Protein AF-A0A2E5IWQ7-F1 (afdb_monomer_lite)

Structure (mmCIF, N/CA/C/O backbone):
data_AF-A0A2E5IWQ7-F1
#
_entry.id   AF-A0A2E5IWQ7-F1
#
loop_
_atom_site.group_PDB
_atom_site.id
_atom_site.type_symbol
_atom_site.label_atom_id
_atom_site.label_alt_id
_atom_site.label_comp_id
_atom_site.label_asym_id
_atom_site.label_entity_id
_atom_site.label_seq_id
_atom_site.pdbx_PDB_ins_code
_atom_site.Cartn_x
_atom_site.Cartn_y
_atom_site.Cartn_z
_atom_site.occupancy
_atom_site.B_iso_or_equiv
_atom_site.auth_seq_id
_atom_site.auth_comp_id
_atom_site.auth_asym_id
_atom_site.auth_atom_id
_atom_site.pdbx_PDB_model_num
ATOM 1 N N . MET A 1 1 ? 5.114 11.202 1.235 1.00 60.22 1 MET A N 1
ATOM 2 C CA . MET A 1 1 ? 6.090 10.161 1.577 1.00 60.22 1 MET A CA 1
ATOM 3 C C . MET A 1 1 ? 7.089 10.081 0.455 1.00 60.22 1 MET A C 1
ATOM 5 O O . MET A 1 1 ? 6.672 10.014 -0.701 1.00 60.22 1 MET A O 1
ATOM 9 N N . ASP A 1 2 ? 8.363 10.160 0.798 1.00 62.88 2 ASP A N 1
ATOM 10 C CA . ASP A 1 2 ? 9.442 9.908 -0.151 1.00 62.88 2 ASP A CA 1
ATOM 11 C C . ASP A 1 2 ? 9.544 8.385 -0.385 1.00 62.88 2 ASP A C 1
ATOM 13 O O . ASP A 1 2 ? 9.433 7.631 0.584 1.00 62.88 2 ASP A O 1
ATOM 17 N N . PRO A 1 3 ? 9.712 7.879 -1.620 1.00 59.53 3 PRO A N 1
ATOM 18 C CA . PRO A 1 3 ? 10.052 6.477 -1.870 1.00 59.53 3 PRO A CA 1
ATOM 19 C C . PRO A 1 3 ? 11.181 5.934 -0.994 1.00 59.53 3 PRO A C 1
ATOM 21 O O . PRO A 1 3 ? 11.157 4.756 -0.643 1.00 59.53 3 PRO A O 1
ATOM 24 N N . GLU A 1 4 ? 12.138 6.782 -0.611 1.00 60.97 4 GLU A N 1
ATOM 25 C CA . GLU A 1 4 ? 13.243 6.419 0.282 1.00 60.97 4 GLU A CA 1
ATOM 26 C C . GLU A 1 4 ? 12.774 6.036 1.703 1.00 60.97 4 GLU A C 1
ATOM 28 O O . GLU A 1 4 ? 13.471 5.310 2.412 1.00 60.97 4 GLU A O 1
ATOM 33 N N . GLU A 1 5 ? 11.569 6.452 2.112 1.00 65.25 5 GLU A N 1
ATOM 34 C CA . GLU A 1 5 ? 10.945 6.115 3.402 1.00 65.25 5 GLU A CA 1
ATOM 35 C C . GLU A 1 5 ? 10.146 4.794 3.357 1.00 65.25 5 GLU A C 1
ATOM 37 O O . GLU A 1 5 ? 9.694 4.292 4.396 1.00 65.25 5 GLU A O 1
ATOM 42 N N . PHE A 1 6 ? 9.956 4.197 2.172 1.00 73.31 6 PHE A N 1
ATOM 43 C CA . PHE A 1 6 ? 9.272 2.912 2.033 1.00 73.31 6 PHE A CA 1
ATOM 44 C C . PHE A 1 6 ? 10.201 1.756 2.416 1.00 73.31 6 PHE A C 1
ATOM 46 O O . PHE A 1 6 ? 11.003 1.254 1.626 1.00 73.31 6 PHE A O 1
ATOM 53 N N . ILE A 1 7 ? 10.067 1.284 3.652 1.00 72.62 7 ILE A N 1
ATOM 54 C CA . ILE A 1 7 ? 10.849 0.154 4.154 1.00 72.62 7 ILE A CA 1
ATOM 55 C C . ILE A 1 7 ? 10.161 -1.148 3.733 1.00 72.62 7 ILE A C 1
ATOM 57 O O . ILE A 1 7 ? 9.258 -1.634 4.415 1.00 72.62 7 ILE A O 1
ATOM 61 N N . GLN A 1 8 ? 10.626 -1.747 2.631 1.00 70.38 8 GLN A N 1
ATOM 62 C CA . GLN A 1 8 ? 10.075 -2.998 2.084 1.00 70.38 8 GLN A CA 1
ATOM 63 C C . GLN A 1 8 ? 9.940 -4.126 3.121 1.00 70.38 8 GLN A C 1
ATOM 65 O O . GLN A 1 8 ? 9.014 -4.922 3.026 1.00 70.38 8 GLN A O 1
ATOM 70 N N . ALA A 1 9 ? 10.837 -4.191 4.113 1.00 71.38 9 ALA A N 1
ATOM 71 C CA . ALA A 1 9 ? 10.817 -5.218 5.156 1.00 71.38 9 ALA A CA 1
ATOM 72 C C . ALA A 1 9 ? 9.583 -5.156 6.076 1.00 71.38 9 ALA A C 1
ATOM 74 O O . ALA A 1 9 ? 9.224 -6.170 6.668 1.00 71.38 9 ALA A O 1
ATOM 75 N N . ASN A 1 10 ? 8.945 -3.990 6.194 1.00 76.25 10 ASN A N 1
ATOM 76 C CA . ASN A 1 10 ? 7.750 -3.812 7.020 1.00 76.25 10 ASN A CA 1
ATOM 77 C C . ASN A 1 10 ? 6.459 -3.990 6.205 1.00 76.25 10 ASN A C 1
ATOM 79 O O . ASN A 1 10 ? 5.401 -4.261 6.773 1.00 76.25 10 ASN A O 1
ATOM 83 N N . ALA A 1 11 ? 6.555 -3.868 4.877 1.00 88.81 11 ALA A N 1
ATOM 84 C CA . ALA A 1 11 ? 5.414 -3.919 3.982 1.00 88.81 11 ALA A CA 1
ATOM 85 C C . ALA A 1 11 ? 4.851 -5.339 3.854 1.00 88.81 11 ALA A C 1
ATOM 87 O O . ALA A 1 11 ? 5.587 -6.325 3.754 1.00 88.81 11 ALA A O 1
ATOM 88 N N . ILE A 1 12 ? 3.527 -5.445 3.761 1.00 91.88 12 IL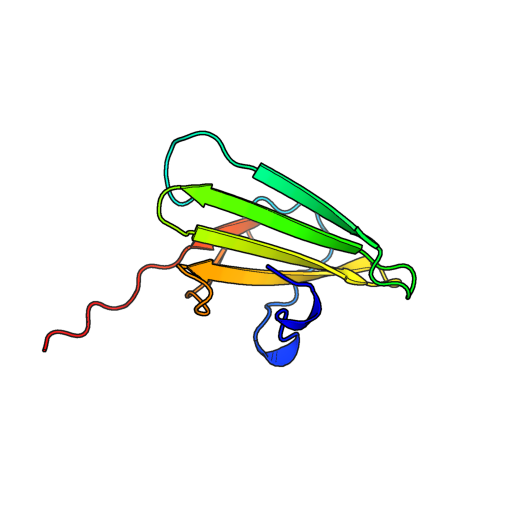E A N 1
ATOM 89 C CA . ILE A 1 12 ? 2.891 -6.716 3.429 1.00 91.88 12 ILE A CA 1
ATOM 90 C C . ILE A 1 12 ? 2.978 -6.962 1.928 1.00 91.88 12 ILE A C 1
ATOM 92 O O . ILE A 1 12 ? 2.724 -6.066 1.125 1.00 91.88 12 ILE A O 1
ATOM 96 N N . THR A 1 13 ? 3.323 -8.189 1.544 1.00 94.19 13 THR A N 1
ATOM 97 C CA . THR A 1 13 ? 3.242 -8.628 0.148 1.00 94.19 13 THR A CA 1
ATOM 98 C C . THR A 1 13 ? 1.851 -9.177 -0.118 1.00 94.19 13 THR A C 1
ATOM 100 O O . THR A 1 13 ? 1.403 -10.101 0.564 1.00 94.19 13 THR A O 1
ATOM 103 N N . LEU A 1 14 ? 1.175 -8.619 -1.115 1.00 93.50 14 LEU A N 1
ATOM 104 C CA . LEU A 1 14 ? -0.154 -9.048 -1.515 1.00 93.50 14 LEU A CA 1
ATOM 105 C C . LEU A 1 14 ? -0.075 -9.950 -2.751 1.00 93.50 14 LEU A C 1
ATOM 107 O O . LEU A 1 14 ? 0.733 -9.703 -3.652 1.00 93.50 14 LEU A O 1
ATOM 111 N N . PRO A 1 15 ? -0.905 -11.004 -2.828 1.00 90.88 15 PRO A N 1
ATOM 112 C CA . PRO A 1 15 ? -1.026 -11.790 -4.043 1.00 90.88 15 PRO A CA 1
ATOM 113 C C . PRO A 1 15 ? -1.582 -10.927 -5.179 1.00 90.88 15 PRO A C 1
ATOM 115 O O . PRO A 1 15 ? -2.289 -9.944 -4.956 1.00 90.88 15 PRO A O 1
ATOM 118 N N . LYS A 1 16 ? -1.283 -11.323 -6.417 1.00 85.94 16 LYS A N 1
ATOM 119 C CA . LYS A 1 16 ? -1.771 -10.632 -7.611 1.00 85.94 16 LYS A CA 1
ATOM 120 C C . LYS A 1 16 ? -3.302 -10.564 -7.611 1.00 85.94 16 LYS A C 1
ATOM 122 O O . LYS A 1 16 ? -3.963 -11.592 -7.485 1.00 85.94 16 LYS A O 1
ATOM 127 N N . GLY A 1 17 ? -3.842 -9.368 -7.809 1.00 86.00 17 GLY A N 1
ATOM 128 C CA . GLY A 1 17 ? -5.276 -9.111 -7.857 1.00 86.00 17 GLY A CA 1
ATOM 129 C C . GLY A 1 17 ? -5.570 -7.619 -7.784 1.00 86.00 17 GLY A C 1
ATOM 130 O O . GLY A 1 17 ? -4.652 -6.813 -7.612 1.00 86.00 17 GLY A O 1
ATOM 131 N N . ASP A 1 18 ? -6.848 -7.279 -7.900 1.00 90.81 18 ASP A N 1
ATOM 132 C CA . ASP A 1 18 ? -7.327 -5.912 -7.736 1.00 90.81 18 ASP A CA 1
ATOM 133 C C . ASP A 1 18 ? -7.595 -5.673 -6.250 1.00 90.81 18 ASP A C 1
ATOM 135 O O . ASP A 1 18 ? -8.539 -6.218 -5.680 1.00 90.81 18 ASP A O 1
ATOM 139 N N . TRP A 1 19 ? -6.706 -4.909 -5.617 1.00 93.62 19 TRP A N 1
ATOM 140 C CA . TRP A 1 19 ? -6.773 -4.591 -4.195 1.00 93.62 19 TRP A CA 1
ATOM 141 C C . TRP A 1 19 ? -7.338 -3.197 -3.964 1.00 93.62 19 TRP A C 1
ATOM 143 O O . TRP A 1 19 ? -7.035 -2.255 -4.699 1.00 93.62 19 TRP A O 1
ATOM 153 N N . TYR A 1 20 ? -8.102 -3.062 -2.888 1.00 93.06 20 TYR A N 1
ATOM 154 C CA . TYR A 1 20 ? -8.695 -1.806 -2.450 1.00 93.06 20 TYR A CA 1
ATOM 155 C C . TYR A 1 20 ? -8.094 -1.380 -1.113 1.00 93.06 20 TYR A C 1
ATOM 157 O O . TYR A 1 20 ? -7.837 -2.216 -0.248 1.00 93.06 20 TYR A O 1
ATOM 165 N N . VAL A 1 21 ? -7.880 -0.078 -0.932 1.00 92.44 21 VAL A N 1
ATOM 166 C CA . VAL A 1 21 ? -7.514 0.496 0.368 1.00 92.44 21 VAL A CA 1
ATOM 167 C C . VAL A 1 21 ? -8.745 1.190 0.933 1.00 92.44 21 VAL A C 1
ATOM 169 O O . VAL A 1 21 ? -9.239 2.145 0.332 1.00 92.44 21 VAL A O 1
ATOM 172 N N . ASP A 1 22 ? -9.226 0.724 2.081 1.00 93.81 22 ASP A N 1
ATOM 173 C CA . ASP A 1 22 ? -10.304 1.382 2.809 1.00 93.81 22 ASP A CA 1
ATOM 174 C C . ASP A 1 22 ? -9.766 2.662 3.451 1.00 93.81 22 ASP A C 1
ATOM 176 O O . ASP A 1 22 ? -8.865 2.638 4.298 1.00 93.81 22 ASP A O 1
ATOM 180 N N . ALA A 1 23 ? -10.318 3.799 3.028 1.00 90.69 23 ALA A N 1
ATOM 181 C CA . ALA A 1 23 ? -9.963 5.092 3.588 1.00 90.69 23 ALA A CA 1
ATOM 182 C C . ALA A 1 23 ? -10.306 5.121 5.093 1.00 90.69 23 ALA A C 1
ATOM 184 O O . ALA A 1 23 ? -11.428 4.785 5.474 1.00 90.69 23 ALA A O 1
ATOM 185 N N . PRO A 1 24 ? -9.380 5.558 5.965 1.00 91.88 24 PRO A N 1
ATOM 186 C CA . PRO A 1 24 ? -9.590 5.519 7.412 1.00 91.88 24 PRO A CA 1
ATOM 187 C C . PRO A 1 24 ? -10.502 6.644 7.905 1.00 91.88 24 PRO A C 1
ATOM 189 O O . PRO A 1 24 ? -10.983 6.616 9.036 1.00 91.88 24 PRO A O 1
ATOM 192 N N . VAL A 1 25 ? -10.690 7.671 7.077 1.00 91.12 25 VAL A N 1
ATOM 193 C CA . VAL A 1 25 ? -11.475 8.865 7.372 1.00 91.12 25 VAL A CA 1
ATOM 194 C C . VAL A 1 25 ? -12.184 9.316 6.102 1.00 91.12 25 VAL A C 1
ATOM 196 O O . VAL A 1 25 ? -11.632 9.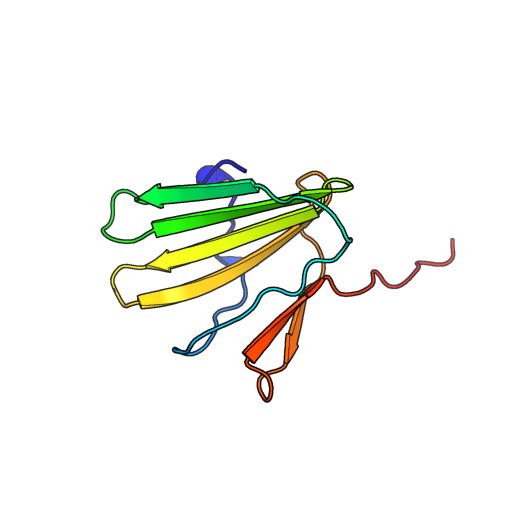211 5.006 1.00 91.12 25 VAL A O 1
ATOM 199 N N . GLU A 1 26 ? -13.397 9.843 6.252 1.00 89.50 26 GLU A N 1
ATOM 200 C CA . GLU A 1 26 ? -14.115 10.480 5.150 1.00 89.50 26 GLU A CA 1
ATOM 201 C C . GLU A 1 26 ? -13.429 11.789 4.736 1.00 89.50 26 GLU A C 1
ATOM 203 O O . GLU A 1 26 ? -12.915 12.535 5.575 1.00 89.50 26 GLU A O 1
ATOM 208 N N . GLY A 1 27 ? -13.447 12.084 3.436 1.00 89.94 27 GLY A N 1
ATOM 209 C CA . GLY A 1 27 ? -12.934 13.332 2.882 1.00 89.94 27 GLY A CA 1
ATOM 210 C C . GLY A 1 27 ? -12.202 13.147 1.559 1.00 89.94 27 GLY A C 1
ATOM 211 O O . GLY A 1 27 ? -12.118 12.048 1.010 1.00 89.94 27 GLY A O 1
ATOM 212 N N . GLU A 1 28 ? -11.670 14.253 1.045 1.00 90.69 28 GLU A N 1
ATOM 213 C CA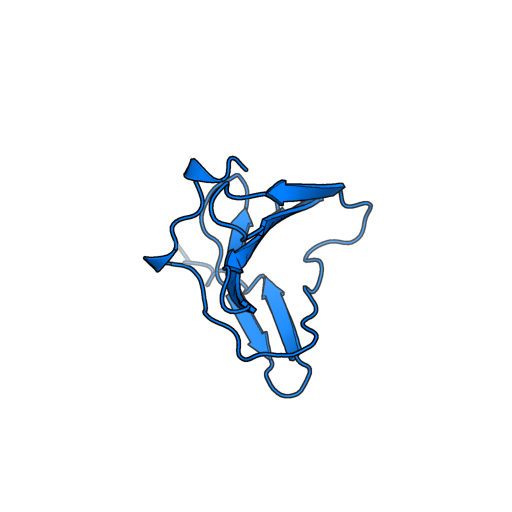 . GLU A 1 28 ? -10.794 14.229 -0.123 1.00 90.69 28 GLU A CA 1
ATOM 214 C C . GLU A 1 28 ? -9.466 13.541 0.213 1.00 90.69 28 GLU A C 1
ATOM 216 O O . GLU A 1 28 ? -8.935 13.661 1.321 1.00 90.69 28 GLU A O 1
ATOM 221 N N . TYR A 1 29 ? -8.915 12.836 -0.769 1.00 92.31 29 TYR A N 1
ATOM 222 C CA . TYR A 1 29 ? -7.603 12.213 -0.682 1.00 92.31 29 TYR A CA 1
ATOM 223 C C . TYR A 1 29 ? -6.772 12.579 -1.910 1.00 92.31 29 TYR A C 1
ATOM 225 O O . TYR A 1 29 ? -7.290 12.768 -3.011 1.00 92.31 29 TYR A O 1
ATOM 233 N N . GLY A 1 30 ? -5.463 12.688 -1.709 1.00 94.38 30 GLY A N 1
ATOM 234 C CA . GLY A 1 30 ? -4.498 12.890 -2.783 1.00 94.38 30 GLY A CA 1
ATOM 235 C C . GLY A 1 30 ? -3.896 11.563 -3.221 1.00 94.38 30 GLY A C 1
ATOM 236 O O . GLY A 1 30 ? -3.635 10.699 -2.385 1.00 94.38 30 GLY A O 1
ATOM 237 N N . VAL A 1 31 ? -3.624 11.419 -4.515 1.00 93.94 31 VAL A N 1
ATOM 238 C CA . VAL A 1 31 ? -2.871 10.287 -5.066 1.00 93.94 31 VAL A CA 1
ATOM 239 C C . VAL A 1 31 ? -1.678 10.832 -5.834 1.00 93.94 31 VAL A C 1
ATOM 241 O O . VAL A 1 31 ? -1.821 11.737 -6.651 1.00 93.94 31 VAL A O 1
ATOM 244 N N . ASN A 1 32 ? -0.506 10.266 -5.576 1.00 94.56 32 ASN A N 1
ATOM 245 C CA . ASN A 1 32 ? 0.706 10.526 -6.338 1.00 94.56 32 ASN A CA 1
ATOM 246 C C . ASN A 1 32 ? 1.315 9.195 -6.779 1.00 94.56 32 ASN A C 1
ATOM 248 O O . ASN A 1 32 ? 1.348 8.247 -5.998 1.00 94.56 32 ASN A O 1
ATOM 252 N N . ALA A 1 33 ? 1.798 9.133 -8.016 1.00 92.50 33 ALA A N 1
ATOM 253 C CA . ALA A 1 33 ? 2.426 7.946 -8.575 1.00 92.50 33 ALA A CA 1
ATOM 254 C C . ALA A 1 33 ? 3.727 8.332 -9.276 1.00 92.50 33 ALA A C 1
ATOM 256 O O . ALA A 1 33 ? 3.765 9.290 -10.046 1.00 92.50 33 ALA A O 1
ATOM 257 N N . GLN A 1 34 ? 4.787 7.572 -9.025 1.00 93.50 34 GLN A N 1
ATOM 258 C CA . GLN A 1 34 ? 6.115 7.816 -9.577 1.00 93.50 34 GLN A CA 1
ATOM 259 C C . GLN A 1 34 ? 6.822 6.501 -9.885 1.00 93.50 34 GLN A C 1
ATOM 261 O O . GLN A 1 34 ? 6.642 5.506 -9.187 1.00 93.50 34 GLN A O 1
ATOM 266 N N . THR A 1 35 ? 7.622 6.483 -10.946 1.00 91.50 35 THR A N 1
ATOM 267 C CA . THR A 1 35 ? 8.453 5.322 -11.284 1.00 91.50 35 THR A CA 1
ATOM 268 C C . THR A 1 35 ? 9.558 5.144 -10.249 1.00 91.50 35 THR A C 1
ATOM 270 O O . THR A 1 35 ? 10.147 6.135 -9.826 1.00 91.50 35 THR A O 1
ATOM 273 N N . ASP A 1 36 ? 9.902 3.904 -9.908 1.00 87.19 36 ASP A N 1
ATOM 274 C CA . ASP A 1 36 ? 11.005 3.607 -8.976 1.00 87.19 36 ASP A CA 1
ATOM 275 C C . ASP A 1 36 ? 12.402 3.609 -9.632 1.00 87.19 36 ASP A C 1
ATOM 277 O O . ASP A 1 36 ? 13.407 3.379 -8.965 1.00 87.19 36 ASP A O 1
ATOM 281 N N . GLY A 1 37 ? 12.474 3.847 -10.948 1.00 87.19 37 GLY A N 1
ATOM 282 C CA . GLY A 1 37 ? 13.714 3.804 -11.733 1.00 87.19 37 GLY A CA 1
ATOM 283 C C . GLY A 1 37 ? 14.162 2.397 -12.157 1.00 87.19 37 GLY A C 1
ATOM 284 O O . GLY A 1 37 ? 15.098 2.272 -12.943 1.00 87.19 37 GLY A O 1
ATOM 285 N N . ALA A 1 38 ? 13.469 1.346 -11.713 1.00 88.19 38 ALA A N 1
ATOM 286 C CA . ALA A 1 38 ? 13.767 -0.066 -11.956 1.00 88.19 38 ALA A CA 1
ATOM 287 C C . ALA A 1 38 ? 12.620 -0.814 -12.670 1.00 88.19 38 ALA A C 1
ATOM 289 O O . ALA A 1 38 ? 12.554 -2.040 -12.628 1.00 88.19 38 ALA A O 1
ATOM 290 N N . ARG A 1 39 ? 11.764 -0.080 -13.399 1.00 89.75 39 ARG A N 1
ATOM 291 C CA . ARG A 1 39 ? 10.531 -0.558 -14.073 1.00 89.75 39 ARG A CA 1
ATOM 292 C C . ARG A 1 39 ? 9.368 -0.887 -13.130 1.00 89.75 39 ARG A C 1
ATOM 294 O O . ARG A 1 39 ? 8.353 -1.389 -13.606 1.00 89.75 39 ARG A O 1
ATOM 301 N N . GLY A 1 40 ? 9.488 -0.578 -11.846 1.00 92.69 40 GLY A N 1
ATOM 302 C CA . GLY A 1 40 ? 8.376 -0.572 -10.909 1.00 92.69 40 GLY A CA 1
ATOM 303 C C . GLY A 1 40 ? 7.797 0.829 -10.701 1.00 92.69 40 GLY A C 1
ATOM 304 O O . GLY A 1 40 ? 8.169 1.816 -11.354 1.00 92.69 40 GLY A O 1
ATOM 305 N N . GLN A 1 41 ? 6.851 0.916 -9.773 1.00 93.62 41 GLN A N 1
ATOM 306 C CA . GLN A 1 41 ? 6.109 2.130 -9.463 1.00 93.62 41 GLN A CA 1
ATOM 307 C C . GLN A 1 41 ? 5.813 2.226 -7.967 1.00 93.62 41 GLN A C 1
ATOM 309 O O . GLN A 1 41 ? 5.334 1.271 -7.357 1.00 93.62 41 GLN A O 1
ATOM 314 N N . TYR A 1 42 ? 6.042 3.407 -7.399 1.00 93.44 42 TYR A N 1
ATOM 315 C CA . TYR A 1 42 ? 5.523 3.795 -6.094 1.00 93.44 42 TYR A CA 1
ATOM 316 C C . TYR A 1 42 ? 4.244 4.604 -6.269 1.00 93.44 42 TYR A C 1
ATOM 318 O O . TYR A 1 42 ? 4.198 5.558 -7.048 1.00 93.44 42 TYR A O 1
ATOM 326 N N . ILE A 1 43 ? 3.216 4.243 -5.513 1.00 93.12 43 ILE A N 1
ATOM 327 C CA . ILE A 1 43 ? 1.940 4.945 -5.437 1.00 93.12 43 ILE A CA 1
ATOM 328 C C . ILE A 1 43 ? 1.725 5.321 -3.975 1.00 93.12 43 ILE A C 1
ATOM 330 O O . ILE A 1 43 ? 1.721 4.459 -3.100 1.00 93.12 43 ILE A O 1
ATOM 334 N N . SER A 1 44 ? 1.537 6.606 -3.704 1.00 93.25 44 SER A N 1
ATOM 335 C CA . SER A 1 44 ? 1.215 7.107 -2.371 1.00 93.25 44 SER A CA 1
ATOM 336 C C . SER A 1 44 ? -0.166 7.744 -2.366 1.00 93.25 44 SER A C 1
ATOM 338 O O . SER A 1 44 ? -0.448 8.615 -3.193 1.00 93.25 44 SER A O 1
ATOM 340 N N . MET A 1 45 ? -0.993 7.350 -1.407 1.00 94.62 45 MET A N 1
ATOM 341 C CA . MET A 1 45 ? -2.292 7.952 -1.132 1.00 94.62 45 MET A CA 1
ATOM 342 C C . MET A 1 45 ? -2.212 8.706 0.193 1.00 94.62 45 MET A C 1
ATOM 344 O O . MET A 1 45 ? -1.775 8.139 1.194 1.00 94.62 45 MET A O 1
ATOM 348 N N . THR A 1 46 ? -2.630 9.969 0.206 1.00 95.00 46 THR A N 1
ATOM 349 C CA . THR A 1 46 ? -2.650 10.815 1.406 1.00 95.00 46 THR A CA 1
ATOM 350 C C . THR A 1 46 ? -4.091 11.136 1.764 1.00 95.00 46 THR A C 1
ATOM 352 O O . THR A 1 46 ? -4.805 11.739 0.964 1.00 95.00 46 THR A O 1
ATOM 355 N N . TYR A 1 47 ? -4.494 10.762 2.971 1.00 94.19 47 TYR A N 1
ATOM 356 C CA . TYR A 1 47 ? -5.824 10.994 3.523 1.00 94.19 47 TYR A CA 1
ATOM 357 C C . TYR A 1 47 ? -5.780 12.101 4.588 1.00 94.19 47 TYR A C 1
ATOM 359 O O . TYR A 1 47 ? -4.714 12.574 4.999 1.00 94.19 47 TYR A O 1
ATOM 367 N N . GLY A 1 48 ? -6.955 12.506 5.074 1.00 91.62 48 GLY A N 1
ATOM 368 C CA . GLY A 1 48 ? -7.067 13.407 6.220 1.00 91.62 48 GLY A CA 1
ATOM 369 C C . GLY A 1 48 ? -6.413 12.847 7.493 1.00 91.62 48 GLY A C 1
ATOM 370 O O . GLY A 1 48 ? -6.097 11.664 7.600 1.00 91.62 48 GLY A O 1
ATOM 371 N N . GLN A 1 49 ? -6.216 13.713 8.492 1.00 91.75 49 GLN A N 1
ATOM 372 C CA . GLN A 1 49 ? -5.686 13.342 9.819 1.00 91.75 49 GLN A CA 1
ATOM 373 C C . GLN A 1 49 ? -4.314 12.635 9.801 1.00 91.75 49 GLN A C 1
ATOM 375 O O . GLN A 1 49 ? -3.980 11.874 10.713 1.00 91.75 49 GLN A O 1
ATOM 380 N N . GLY A 1 50 ? -3.511 12.908 8.769 1.00 91.38 50 GLY A N 1
ATOM 381 C CA . GLY A 1 50 ? -2.145 12.408 8.638 1.00 91.38 50 GLY A CA 1
ATOM 382 C C . GLY A 1 50 ? -2.033 10.954 8.185 1.00 91.38 50 GLY A C 1
ATOM 383 O O . GLY A 1 50 ? -0.920 10.438 8.178 1.00 91.38 50 GLY A O 1
ATOM 384 N N . PHE A 1 51 ? -3.135 10.292 7.824 1.00 94.00 51 PHE A N 1
ATOM 385 C CA . PHE A 1 51 ? -3.103 8.921 7.319 1.00 94.00 51 PHE A CA 1
ATOM 386 C C . PHE A 1 51 ? -2.558 8.854 5.894 1.00 94.00 51 PHE A C 1
ATOM 388 O O . PHE A 1 51 ? -2.869 9.696 5.050 1.00 94.00 51 PHE A O 1
ATOM 395 N N . GLN A 1 52 ? -1.761 7.828 5.615 1.00 94.44 52 GLN A N 1
ATOM 396 C CA . GLN A 1 52 ? -1.143 7.614 4.312 1.00 94.44 52 GLN A CA 1
ATOM 397 C C . GLN A 1 52 ? -1.059 6.116 4.001 1.00 94.44 52 GLN A C 1
ATOM 399 O O . GLN A 1 52 ? -0.816 5.303 4.892 1.00 94.44 52 GLN A O 1
ATOM 404 N N . ALA A 1 53 ? -1.221 5.756 2.732 1.00 93.94 53 ALA A N 1
ATOM 405 C CA . ALA A 1 53 ? -0.915 4.424 2.219 1.00 93.94 53 ALA A CA 1
ATOM 406 C C . ALA A 1 53 ? 0.193 4.534 1.172 1.00 93.94 53 ALA A C 1
ATOM 408 O O . ALA A 1 53 ? 0.142 5.410 0.308 1.00 93.94 53 ALA A O 1
ATOM 409 N N . CYS A 1 54 ? 1.179 3.647 1.238 1.00 94.00 54 CYS A N 1
ATOM 410 C CA . CYS A 1 54 ? 2.229 3.531 0.237 1.00 94.00 54 CYS A CA 1
ATOM 411 C C . CYS A 1 54 ? 2.188 2.135 -0.376 1.00 94.00 54 CYS A C 1
ATOM 413 O O . CYS A 1 54 ? 2.098 1.132 0.336 1.00 94.00 54 CYS A O 1
ATOM 415 N N . ILE A 1 55 ? 2.217 2.084 -1.701 1.00 93.31 55 ILE A N 1
ATOM 416 C CA . ILE A 1 55 ? 2.144 0.868 -2.497 1.00 93.31 55 ILE A CA 1
ATOM 417 C C . ILE A 1 55 ? 3.348 0.863 -3.430 1.00 93.31 55 ILE A C 1
ATOM 419 O O . ILE A 1 55 ? 3.590 1.835 -4.141 1.00 93.31 55 ILE A O 1
ATOM 423 N N . HIS A 1 56 ? 4.085 -0.240 -3.445 1.00 93.75 56 HIS A N 1
ATOM 424 C CA . HIS A 1 56 ? 5.142 -0.495 -4.416 1.00 93.75 56 HIS A CA 1
ATOM 425 C C . HIS A 1 56 ? 4.747 -1.683 -5.281 1.00 93.75 56 HIS A C 1
ATOM 427 O O . HIS A 1 56 ? 4.418 -2.748 -4.760 1.00 93.75 56 HIS A O 1
ATOM 433 N N . ILE A 1 57 ? 4.777 -1.490 -6.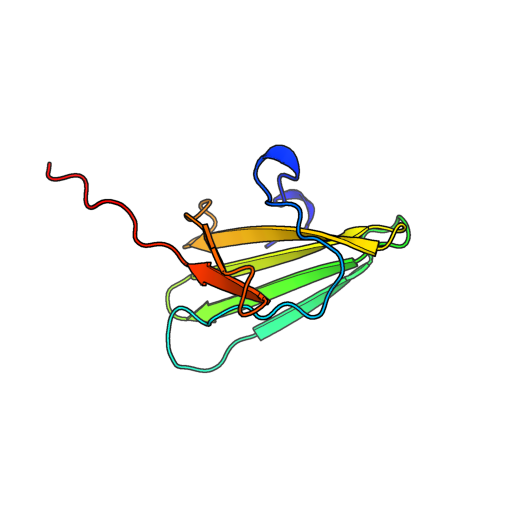594 1.00 92.44 57 ILE A N 1
ATOM 434 C CA . ILE A 1 57 ? 4.616 -2.552 -7.584 1.00 92.44 57 ILE A CA 1
ATOM 435 C C . ILE A 1 57 ? 5.964 -2.692 -8.280 1.00 92.44 57 ILE A C 1
ATOM 437 O O . ILE A 1 57 ? 6.399 -1.752 -8.943 1.00 92.44 57 ILE A O 1
ATOM 441 N N . ASP A 1 58 ? 6.641 -3.825 -8.102 1.00 91.69 58 ASP A N 1
ATOM 442 C CA . ASP A 1 58 ? 7.937 -4.059 -8.748 1.00 91.69 58 ASP A CA 1
ATOM 443 C C . ASP A 1 58 ? 7.796 -4.514 -10.212 1.00 91.69 58 ASP A C 1
ATOM 445 O O . ASP A 1 58 ? 6.695 -4.664 -10.748 1.00 91.69 58 ASP A O 1
ATOM 449 N N . ASP A 1 59 ? 8.927 -4.728 -10.882 1.00 92.25 59 ASP A N 1
ATOM 450 C CA . ASP A 1 59 ? 8.994 -5.108 -12.295 1.00 92.25 59 ASP A CA 1
ATOM 451 C C . ASP A 1 59 ? 8.455 -6.517 -12.600 1.00 92.25 59 ASP A C 1
ATOM 453 O O . ASP A 1 59 ? 8.187 -6.843 -13.760 1.00 92.25 59 ASP A O 1
ATOM 457 N N . LEU A 1 60 ? 8.255 -7.339 -11.568 1.00 90.94 60 LEU A N 1
ATOM 458 C CA . LEU A 1 60 ? 7.597 -8.643 -11.644 1.00 90.94 60 LEU A CA 1
ATOM 459 C C . LEU A 1 60 ? 6.091 -8.547 -11.354 1.00 90.94 60 LEU A C 1
ATOM 461 O O . LEU A 1 60 ? 5.378 -9.551 -11.438 1.00 90.94 60 LEU A O 1
ATOM 465 N N . GLY A 1 61 ? 5.593 -7.350 -11.036 1.00 88.62 61 GLY A N 1
ATOM 466 C CA . GLY A 1 61 ? 4.206 -7.106 -10.663 1.00 88.62 61 GLY A CA 1
ATOM 467 C C . GLY A 1 61 ? 3.869 -7.557 -9.242 1.00 88.62 61 GLY A C 1
ATOM 468 O O . GLY A 1 61 ? 2.691 -7.773 -8.947 1.00 88.62 61 GLY A O 1
ATOM 469 N N . VAL A 1 62 ? 4.865 -7.734 -8.365 1.00 90.62 62 VAL A N 1
ATOM 470 C CA . VAL A 1 62 ? 4.626 -8.019 -6.946 1.00 90.62 62 VAL A CA 1
ATOM 471 C C . VAL A 1 62 ? 4.198 -6.731 -6.259 1.00 90.62 62 VAL A C 1
ATOM 473 O O . VAL A 1 62 ? 4.904 -5.724 -6.309 1.00 90.62 62 VAL A O 1
ATOM 476 N N . LEU A 1 63 ? 3.047 -6.785 -5.592 1.00 93.12 63 LEU A N 1
ATOM 477 C CA . LEU A 1 63 ? 2.470 -5.650 -4.891 1.00 93.12 63 LEU A CA 1
ATOM 478 C C . LEU A 1 63 ? 2.835 -5.712 -3.409 1.00 93.12 63 LEU A C 1
ATOM 480 O O . LEU A 1 63 ? 2.581 -6.711 -2.732 1.00 93.12 63 LEU A O 1
ATOM 484 N N . ARG A 1 64 ? 3.416 -4.628 -2.898 1.00 93.88 64 ARG A N 1
ATOM 485 C CA . ARG A 1 64 ? 3.730 -4.443 -1.480 1.00 93.88 64 ARG A CA 1
ATOM 486 C C . ARG A 1 64 ? 3.031 -3.205 -0.952 1.00 93.88 64 ARG A C 1
ATOM 488 O O . ARG A 1 64 ? 3.043 -2.177 -1.621 1.00 93.88 64 ARG A O 1
ATOM 495 N N . CYS A 1 65 ? 2.449 -3.288 0.238 1.00 94.00 65 CYS A N 1
ATOM 496 C CA . CYS A 1 65 ? 1.738 -2.172 0.853 1.00 94.00 65 CYS A CA 1
ATOM 497 C C . CYS A 1 65 ? 2.197 -1.926 2.291 1.00 94.00 65 CYS A C 1
ATOM 499 O O . CYS A 1 65 ? 2.408 -2.867 3.0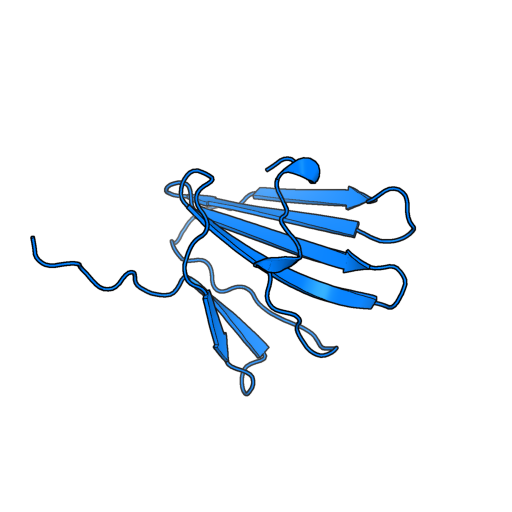57 1.00 94.00 65 CYS A O 1
ATOM 501 N N . GLN A 1 66 ? 2.316 -0.652 2.655 1.00 94.19 66 GLN A N 1
ATOM 502 C CA . GLN A 1 66 ? 2.555 -0.191 4.015 1.00 94.19 66 GLN A CA 1
ATOM 503 C C . GLN A 1 66 ? 1.643 1.000 4.316 1.00 94.19 66 GLN A C 1
ATOM 505 O O . GLN A 1 66 ? 1.519 1.923 3.508 1.00 94.19 66 GLN A O 1
ATOM 510 N N . LEU A 1 67 ? 1.017 0.983 5.491 1.00 93.12 67 LEU A N 1
ATOM 511 C CA . LEU A 1 67 ? 0.195 2.084 5.987 1.00 93.12 67 LEU A CA 1
ATOM 512 C C . LEU A 1 67 ? 0.955 2.906 7.020 1.00 93.12 67 LEU A C 1
ATOM 514 O O . LEU A 1 67 ? 1.803 2.375 7.743 1.00 93.12 67 LEU A O 1
ATOM 518 N N . TYR A 1 68 ? 0.625 4.193 7.088 1.00 92.31 68 TYR A N 1
ATOM 519 C CA . TYR A 1 68 ? 1.265 5.158 7.969 1.00 92.31 68 TYR A CA 1
ATOM 520 C C . TYR A 1 68 ? 0.262 6.161 8.539 1.00 92.31 68 TYR A C 1
ATOM 522 O O . TYR A 1 68 ? -0.796 6.421 7.956 1.00 92.31 68 TYR A O 1
ATOM 530 N N . ARG A 1 69 ? 0.638 6.786 9.656 1.00 92.56 69 ARG A N 1
ATOM 531 C CA . ARG A 1 69 ? -0.014 7.977 10.201 1.00 92.56 69 ARG A CA 1
ATOM 532 C C . ARG A 1 69 ? 1.047 8.948 10.711 1.00 92.56 69 ARG A C 1
ATOM 534 O O . ARG A 1 69 ? 1.895 8.556 11.498 1.00 92.56 69 ARG A O 1
ATOM 541 N N . TYR A 1 70 ? 1.012 10.202 10.261 1.00 90.31 70 TYR A N 1
ATOM 542 C CA . TYR A 1 70 ? 2.030 11.215 10.585 1.00 90.31 70 TYR A CA 1
ATOM 543 C C . TYR A 1 70 ? 3.474 10.723 10.345 1.00 90.31 70 TYR A C 1
ATOM 545 O O . TYR A 1 70 ? 4.370 11.008 11.131 1.00 90.31 70 TYR A O 1
ATOM 553 N N . ASN A 1 71 ? 3.684 9.990 9.242 1.00 86.31 71 ASN A N 1
ATOM 554 C CA . ASN A 1 71 ? 4.948 9.354 8.836 1.00 86.31 71 ASN A CA 1
ATOM 555 C C . ASN A 1 71 ? 5.445 8.210 9.747 1.00 86.31 71 ASN A C 1
ATOM 557 O O . ASN A 1 71 ? 6.527 7.676 9.518 1.00 86.31 71 ASN A O 1
ATOM 561 N N . GLU A 1 72 ? 4.660 7.777 10.733 1.00 89.00 72 GLU A N 1
ATOM 562 C CA . GLU A 1 72 ? 4.938 6.568 11.511 1.00 89.00 72 GLU A CA 1
ATOM 563 C C . GLU A 1 72 ? 4.207 5.367 10.911 1.00 89.00 72 GLU A C 1
ATOM 565 O O . GLU A 1 72 ? 3.068 5.493 10.456 1.00 89.00 72 GLU A O 1
ATOM 570 N N . VAL A 1 73 ? 4.853 4.197 10.914 1.00 90.00 73 VAL A N 1
ATOM 571 C CA . VAL A 1 73 ? 4.244 2.944 10.449 1.00 90.00 73 VAL A CA 1
ATOM 572 C C . VAL A 1 73 ? 2.991 2.640 11.270 1.00 90.00 73 VAL A C 1
ATOM 574 O O . VAL A 1 73 ? 3.027 2.624 12.499 1.00 90.00 73 VAL A O 1
ATOM 577 N N . TRP A 1 74 ? 1.888 2.368 10.578 1.00 90.94 74 TRP A N 1
ATOM 578 C CA . TRP A 1 74 ? 0.593 2.082 11.181 1.00 90.94 74 TRP A CA 1
ATOM 579 C C . TRP A 1 74 ? 0.211 0.606 11.007 1.00 90.94 74 TRP A C 1
ATOM 581 O O . TRP A 1 74 ? 0.533 0.019 9.967 1.00 90.94 74 TRP A O 1
ATOM 591 N N . PRO A 1 75 ? -0.489 -0.008 11.983 1.00 91.00 75 PRO A N 1
ATOM 592 C CA . PRO A 1 75 ? -1.030 -1.352 11.826 1.00 91.00 75 PRO A CA 1
ATOM 593 C C . PRO A 1 75 ? -1.919 -1.470 10.588 1.00 91.00 75 PRO A C 1
ATOM 595 O O . PRO A 1 75 ? -2.735 -0.592 10.303 1.00 91.00 75 PRO A O 1
ATOM 598 N N . LEU A 1 76 ? -1.781 -2.583 9.876 1.00 91.75 76 LEU A N 1
ATOM 599 C CA . LEU A 1 76 ? -2.592 -2.899 8.710 1.00 91.75 76 LEU A CA 1
ATOM 600 C C . LEU A 1 76 ? -3.377 -4.185 8.949 1.00 91.75 76 LEU A C 1
ATOM 602 O O . LEU A 1 76 ? -2.864 -5.140 9.531 1.00 91.75 76 LEU A O 1
ATOM 606 N N . GLU A 1 77 ? -4.613 -4.201 8.472 1.00 93.88 77 GLU A N 1
ATOM 607 C CA . GLU A 1 77 ? -5.460 -5.386 8.414 1.00 93.88 77 GLU A CA 1
ATOM 608 C C . GLU A 1 77 ? -5.718 -5.740 6.947 1.00 93.88 77 GLU A C 1
ATOM 610 O O . GLU A 1 77 ? -5.838 -4.857 6.094 1.00 93.88 77 GLU A O 1
ATOM 615 N N . VAL A 1 78 ? -5.759 -7.039 6.640 1.00 94.31 78 VAL A N 1
ATOM 616 C CA . VAL A 1 78 ? -5.951 -7.544 5.275 1.00 94.31 78 VAL A CA 1
ATOM 617 C C . VAL A 1 78 ? -7.123 -8.514 5.249 1.00 94.31 78 VAL A C 1
ATOM 619 O O . VAL A 1 78 ? -7.102 -9.543 5.925 1.00 94.31 78 VAL A O 1
ATOM 622 N N . ASP A 1 79 ? -8.121 -8.209 4.423 1.00 94.12 79 ASP A N 1
ATOM 623 C CA . ASP A 1 79 ? -9.232 -9.104 4.106 1.00 94.12 79 ASP A CA 1
ATOM 624 C C . ASP A 1 79 ? -9.007 -9.720 2.719 1.00 94.12 79 ASP A C 1
ATOM 626 O O . ASP A 1 79 ? -9.253 -9.098 1.685 1.00 94.12 79 ASP A O 1
ATOM 630 N N . TYR A 1 80 ? -8.546 -10.972 2.691 1.00 93.25 80 TYR A N 1
ATOM 631 C CA . TYR A 1 80 ? -8.310 -11.719 1.451 1.00 93.25 80 TYR A CA 1
ATOM 632 C C . TYR A 1 80 ? -9.597 -12.154 0.734 1.00 93.25 80 TYR A C 1
ATOM 634 O O . TYR A 1 80 ? -9.542 -12.488 -0.447 1.00 93.25 80 TYR A O 1
ATOM 642 N N . GLY A 1 81 ? -10.744 -12.181 1.419 1.00 93.25 81 GLY A N 1
ATOM 643 C CA . GLY A 1 81 ? -12.032 -12.501 0.801 1.00 93.25 81 GLY A CA 1
ATOM 644 C C . GLY A 1 81 ? -12.602 -11.319 0.018 1.00 93.25 81 GLY A C 1
ATOM 645 O O . GLY A 1 81 ? -13.227 -11.519 -1.022 1.00 93.25 81 GLY A O 1
ATOM 646 N N . ARG A 1 82 ? -12.364 -10.095 0.504 1.00 93.50 82 ARG A N 1
ATOM 647 C CA . ARG A 1 82 ? -12.790 -8.838 -0.137 1.00 93.50 82 ARG A CA 1
ATOM 648 C C . ARG A 1 82 ? -11.698 -8.140 -0.949 1.00 93.50 82 ARG A C 1
ATOM 650 O O . ARG A 1 82 ? -12.017 -7.224 -1.697 1.00 93.50 82 ARG A O 1
ATOM 657 N N . LEU A 1 83 ? -10.451 -8.605 -0.837 1.00 94.31 83 LEU A N 1
ATOM 658 C CA . LEU A 1 83 ? -9.257 -7.984 -1.421 1.00 94.31 83 LEU A CA 1
ATOM 659 C C . LEU A 1 83 ? -9.070 -6.541 -0.938 1.00 94.31 83 LEU A C 1
ATOM 661 O O . LEU A 1 83 ? -8.803 -5.625 -1.716 1.00 94.31 83 LEU A O 1
ATOM 665 N N . THR A 1 84 ? -9.212 -6.346 0.372 1.00 95.00 84 THR A N 1
ATOM 666 C CA . THR A 1 84 ? -9.175 -5.023 0.997 1.00 95.00 84 THR A CA 1
ATOM 667 C C . THR A 1 84 ? -8.053 -4.924 2.022 1.00 95.00 84 THR A C 1
ATOM 669 O O . THR A 1 84 ? -7.773 -5.873 2.755 1.00 95.00 84 THR A O 1
ATOM 672 N N . ILE A 1 85 ? -7.426 -3.754 2.076 1.00 94.81 85 ILE A N 1
ATOM 673 C CA . ILE A 1 85 ? -6.470 -3.340 3.098 1.00 94.81 85 ILE A CA 1
ATOM 674 C C . ILE A 1 85 ? -7.108 -2.214 3.906 1.00 94.81 85 ILE A C 1
ATOM 676 O O . ILE A 1 85 ? -7.582 -1.240 3.323 1.00 94.81 85 ILE A O 1
ATOM 680 N N . SER A 1 86 ? -7.070 -2.298 5.230 1.00 94.62 86 SER A N 1
ATOM 681 C CA . SER A 1 86 ? -7.592 -1.255 6.114 1.00 94.62 86 SER A CA 1
ATOM 682 C C . SER A 1 86 ? -6.574 -0.851 7.183 1.00 94.62 86 SER A C 1
ATOM 684 O O . SER A 1 86 ? -5.633 -1.580 7.511 1.00 94.62 86 SER A O 1
ATOM 686 N N . PHE A 1 87 ? -6.753 0.359 7.714 1.00 92.94 87 PHE A N 1
ATOM 687 C CA . PHE A 1 87 ? -5.955 0.882 8.819 1.00 92.94 87 PHE A CA 1
ATOM 688 C C . PHE A 1 87 ? -6.428 0.228 10.116 1.00 92.94 87 PHE A C 1
ATOM 690 O O . PHE A 1 87 ? -7.508 0.543 10.616 1.00 92.94 87 PHE A O 1
ATOM 697 N N . GLY A 1 88 ? -5.611 -0.672 10.660 1.00 87.38 88 GLY A N 1
ATOM 698 C CA . GLY A 1 88 ? -5.931 -1.371 11.897 1.00 87.38 88 GLY A CA 1
ATOM 699 C C . GLY A 1 88 ? -6.033 -0.406 13.078 1.00 87.38 88 GLY A C 1
ATOM 700 O O . GLY A 1 88 ? -5.393 0.652 13.117 1.00 87.38 88 GLY A O 1
ATOM 701 N N . SER A 1 89 ? -6.833 -0.766 14.076 1.00 79.25 89 SER A N 1
ATOM 702 C CA . SER A 1 89 ? -6.856 -0.024 15.338 1.00 79.25 89 SER A CA 1
ATOM 703 C C . SER A 1 89 ? -5.547 -0.241 16.103 1.00 79.25 89 SER A C 1
ATOM 705 O O . SER A 1 89 ? -5.088 -1.375 16.237 1.00 79.25 89 SER A O 1
ATOM 707 N N . VAL A 1 90 ? -4.952 0.821 16.660 1.00 63.25 90 VAL A N 1
ATOM 708 C CA . VAL A 1 90 ? -3.876 0.635 17.647 1.00 63.25 90 VAL A CA 1
ATOM 709 C C . VAL A 1 90 ? -4.513 0.010 18.886 1.00 63.25 90 VAL A C 1
ATOM 711 O O . VAL A 1 90 ? -5.522 0.550 19.356 1.00 63.25 90 VAL A O 1
ATOM 714 N N . PRO A 1 91 ? -3.961 -1.073 19.460 1.00 54.75 91 PRO A N 1
ATOM 715 C CA . PRO A 1 91 ? -4.358 -1.466 20.796 1.00 54.75 91 PR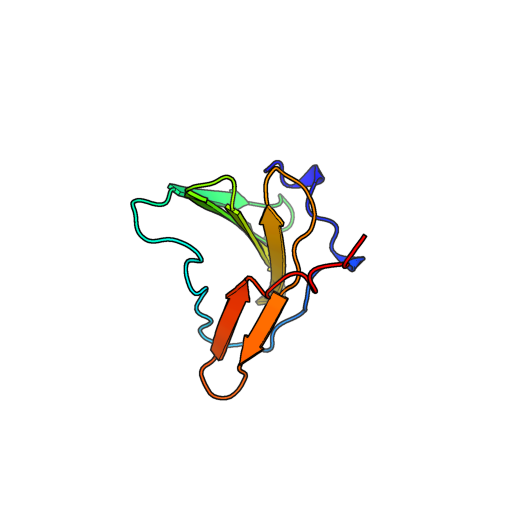O A CA 1
ATOM 716 C C . PRO A 1 91 ? -4.125 -0.259 21.699 1.00 54.75 91 PRO A C 1
ATOM 718 O O . PRO A 1 91 ? -3.006 0.248 21.796 1.00 54.75 91 PRO A O 1
ATOM 721 N N . MET A 1 92 ? -5.193 0.246 22.311 1.00 43.59 92 MET A N 1
ATOM 722 C CA . MET A 1 92 ? -5.100 1.331 23.273 1.00 43.59 92 MET A CA 1
ATOM 723 C C . MET A 1 92 ? -4.257 0.792 24.434 1.00 43.59 92 MET A C 1
ATOM 725 O O . MET A 1 92 ? -4.756 0.038 25.268 1.00 43.59 92 MET A O 1
ATOM 729 N N . SER A 1 93 ? -2.954 1.088 24.458 1.00 45.72 93 SER A N 1
ATOM 730 C CA . SER A 1 93 ? -2.149 0.840 25.647 1.00 45.72 93 SER A CA 1
ATOM 731 C C . SER A 1 93 ? -2.727 1.725 26.738 1.00 45.72 93 SER A C 1
ATOM 733 O O . SER A 1 93 ? -2.501 2.934 26.752 1.00 45.72 93 SER A O 1
ATOM 735 N N . ILE A 1 94 ? -3.515 1.110 27.615 1.00 38.91 94 ILE A N 1
ATOM 736 C CA . ILE A 1 94 ? -3.920 1.695 28.883 1.00 38.91 94 ILE A CA 1
ATOM 737 C C . ILE A 1 94 ? -2.608 1.974 29.624 1.00 38.91 94 ILE A C 1
ATOM 739 O O . ILE A 1 94 ? -1.915 1.039 30.030 1.00 38.91 94 ILE A O 1
ATOM 743 N N . LYS A 1 95 ? -2.221 3.248 29.690 1.00 39.56 95 LYS A N 1
ATOM 744 C CA . LYS A 1 95 ? -1.243 3.734 30.661 1.00 39.56 95 LYS A CA 1
ATOM 745 C C . LYS A 1 95 ? -1.981 4.153 31.918 1.00 39.56 95 LYS A C 1
ATOM 747 O O . LYS A 1 95 ? -3.065 4.759 31.768 1.00 39.56 95 LYS A O 1
#

pLDDT: mean 86.53, std 13.16, range [38.91, 95.0]

Sequence (95 aa):
MDPEEFIQANAITLPKGDWYVDAPVEGEYGVNAQTDGARGQYISMTYGQGFQACIHIDDLGVLRCQLYRYNEVWPLEVDYGRLTISFGSVPMSIK

Radius of gyration: 13.36 Å; chains: 1; bounding box: 28×27×45 Å

Foldseek 3Di:
DDPVLDDQVQWDWDDDDDAEEDAQDDDDKDWDKDAPVQCKIWIKIADPQQKIKIWIQHNVRTIIIFIDGVSHTFDWDADPVRRYIYGDDDPPPPD

Secondary structure (DSSP, 8-state):
--GGG--TTTSEEEPSS--EE--SSSS--EEEEEE-SSS-EEEEEE-GGGEEEEEEE-TT--EEEEEEETTEEE-EEEETTTTEEEEPPPP----